Protein AF-A0A370FUJ6-F1 (afdb_monomer)

Sequence (145 aa):
MKIAELGKATVQAELTVRREMAIRIGRQVAFLVVAAVFGLLAILSGHALLWAFAYQTLGFSVLGAAILVFAIDGAMALLFLLLGRRSIMTATEIRARFAREHALNELRQAMALTAVTTAIAGPVGRQALRAILHLVRSVFGRKGI

pLDDT: mean 76.18, std 13.04, range [38.84, 94.94]

Organism: Gluconacetobacter liquefaciens (NCBI:txid89584)

Mean predicted aligned error: 15.84 Å

Radius of gyration: 34.91 Å; Cα contacts (8 Å, |Δi|>4): 18; chains: 1; bounding box: 78×40×89 Å

Secondary structure (DSSP, 8-state):
--HHHHHHHHHHHHHHHHHHHHHHHHHHHHHHHHHHHHHHHHHHHHHHHHHHHHHHTS---HHHHHHHHHHHHHHHHHHHHHHHHS----HHHHHHHHHHHHHHHHHHHHHHHHHHHHHHHHHHHHHHHHHHHHHHHHHHTTS--

Structure (mmCIF, N/CA/C/O backbone):
data_AF-A0A370FUJ6-F1
#
_entry.id   AF-A0A370FUJ6-F1
#
loop_
_atom_site.group_PDB
_atom_site.id
_atom_site.type_symbol
_atom_site.label_atom_id
_atom_site.label_alt_id
_atom_site.label_comp_id
_atom_site.label_asym_id
_atom_site.label_entity_id
_atom_site.label_seq_id
_atom_site.pdbx_PDB_ins_code
_atom_site.Cartn_x
_atom_site.Cartn_y
_atom_site.Cartn_z
_atom_site.occupancy
_atom_site.B_iso_or_equiv
_atom_site.auth_seq_id
_atom_site.auth_comp_id
_atom_site.auth_asym_id
_atom_site.auth_atom_id
_atom_site.pdbx_PDB_model_num
ATOM 1 N N . MET A 1 1 ? -34.040 10.441 37.268 1.00 46.69 1 MET A N 1
ATOM 2 C CA . MET A 1 1 ? -33.995 10.256 35.801 1.00 46.69 1 MET A CA 1
ATOM 3 C C . MET A 1 1 ? -33.405 8.886 35.542 1.00 46.69 1 MET A C 1
ATOM 5 O O . MET A 1 1 ? -32.419 8.526 36.175 1.00 46.69 1 MET A O 1
ATOM 9 N N . LYS A 1 2 ? -34.164 8.048 34.840 1.00 53.06 2 LYS A N 1
ATOM 10 C CA . LYS A 1 2 ? -34.135 6.590 35.005 1.00 53.06 2 LYS A CA 1
ATOM 11 C C . LYS A 1 2 ? -32.955 6.016 34.229 1.00 53.06 2 LYS A C 1
ATOM 13 O O . LYS A 1 2 ? -32.771 6.353 33.072 1.00 53.06 2 LYS A O 1
ATOM 18 N N . ILE A 1 3 ? -32.199 5.120 34.850 1.00 60.41 3 ILE A N 1
ATOM 19 C CA . ILE A 1 3 ? -30.998 4.437 34.329 1.00 60.41 3 ILE A CA 1
ATOM 20 C C . ILE A 1 3 ? -31.146 3.945 32.867 1.00 60.41 3 ILE A C 1
ATOM 22 O O . ILE A 1 3 ? -30.179 3.920 32.114 1.00 60.41 3 ILE A O 1
ATOM 26 N N . ALA A 1 4 ? -32.372 3.645 32.430 1.00 66.56 4 ALA A N 1
ATOM 27 C CA . ALA A 1 4 ? -32.715 3.311 31.049 1.00 66.56 4 ALA A CA 1
ATOM 28 C C . ALA A 1 4 ? -32.479 4.438 30.013 1.00 66.56 4 ALA A C 1
ATOM 30 O O . ALA A 1 4 ? -32.116 4.142 28.878 1.00 66.56 4 ALA A O 1
ATOM 31 N N . GLU A 1 5 ? -32.669 5.715 30.360 1.00 69.62 5 GLU A N 1
ATOM 32 C CA . GLU A 1 5 ? -32.406 6.855 29.459 1.00 69.62 5 GLU A CA 1
ATOM 33 C C . GLU A 1 5 ? -30.906 7.108 29.293 1.00 69.62 5 GLU A C 1
ATOM 35 O O . GLU A 1 5 ? -30.446 7.346 28.179 1.00 69.62 5 GLU A O 1
ATOM 40 N N . LEU A 1 6 ? -30.136 6.967 30.379 1.00 62.41 6 LEU A N 1
ATOM 41 C CA . LEU A 1 6 ? -28.671 7.023 30.347 1.00 62.41 6 LEU A CA 1
ATOM 42 C C . LEU A 1 6 ? -28.093 5.881 29.502 1.00 62.41 6 LEU A C 1
ATOM 44 O O . LEU A 1 6 ? -27.227 6.129 28.670 1.00 62.41 6 LEU A O 1
ATOM 48 N N 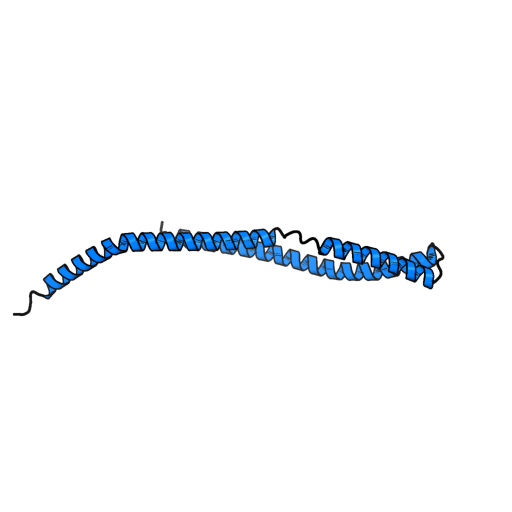. GLY A 1 7 ? -28.624 4.660 29.645 1.00 65.75 7 GLY A N 1
ATOM 49 C CA . GLY A 1 7 ? -28.226 3.511 28.824 1.00 65.75 7 GLY A CA 1
ATOM 50 C C . GLY A 1 7 ? -28.579 3.659 27.339 1.00 65.75 7 GLY A C 1
ATOM 51 O O . GLY A 1 7 ? -27.801 3.266 26.475 1.00 65.75 7 GLY A O 1
ATOM 52 N N . LYS A 1 8 ? -29.726 4.268 27.008 1.00 71.25 8 LYS A N 1
ATOM 53 C CA . LYS A 1 8 ? -30.055 4.593 25.610 1.00 71.25 8 LYS A CA 1
ATOM 54 C C . LYS A 1 8 ? -29.110 5.650 25.041 1.00 71.25 8 LYS A C 1
ATOM 56 O O . LYS A 1 8 ? -28.621 5.476 23.930 1.00 71.25 8 LYS A O 1
ATOM 61 N N . ALA A 1 9 ? -28.823 6.710 25.797 1.00 69.19 9 ALA A N 1
ATOM 62 C CA . ALA A 1 9 ? -27.945 7.788 25.351 1.00 69.19 9 ALA A CA 1
ATOM 63 C C . ALA A 1 9 ? -26.507 7.308 25.088 1.00 69.19 9 ALA A C 1
ATOM 65 O O . ALA A 1 9 ? -25.907 7.702 24.088 1.00 69.19 9 ALA A O 1
ATOM 66 N N . THR A 1 10 ? -25.967 6.419 25.927 1.00 69.12 10 THR A N 1
ATOM 67 C CA . THR A 1 10 ? -24.617 5.862 25.741 1.00 69.12 10 THR A CA 1
ATOM 68 C C . THR A 1 10 ? -24.530 4.931 24.535 1.00 69.12 10 THR A C 1
ATOM 70 O O . THR A 1 10 ? -23.623 5.084 23.719 1.00 69.12 10 THR A O 1
ATOM 73 N N . VAL A 1 11 ? -25.502 4.033 24.351 1.00 72.56 11 VAL A N 1
ATOM 74 C CA . VAL A 1 11 ? -25.560 3.147 23.171 1.00 72.56 11 VAL A CA 1
ATOM 75 C C . VAL A 1 11 ? -25.690 3.958 21.880 1.00 72.56 11 VAL A C 1
ATOM 77 O O . VAL A 1 11 ? -25.066 3.651 20.864 1.00 72.56 11 VAL A O 1
ATOM 80 N N . GLN A 1 12 ? -26.481 5.026 21.912 1.00 73.62 12 GLN A N 1
ATOM 81 C CA . GLN A 1 12 ? -26.703 5.880 20.752 1.00 73.62 12 GLN A CA 1
ATOM 82 C C . GLN A 1 12 ? -25.463 6.721 20.409 1.00 73.62 12 GLN A C 1
ATOM 84 O O . GLN A 1 12 ? -25.174 6.897 19.227 1.00 73.62 12 GLN A O 1
ATOM 89 N N . ALA A 1 13 ? -24.695 7.151 21.417 1.00 64.62 13 ALA A N 1
ATOM 90 C CA . ALA A 1 13 ? -23.393 7.797 21.244 1.00 64.62 13 ALA A CA 1
ATOM 91 C C . ALA A 1 13 ? -22.319 6.837 20.691 1.00 64.62 13 ALA A C 1
ATOM 93 O O . ALA A 1 13 ? -21.531 7.216 19.824 1.00 64.62 13 ALA A O 1
ATOM 94 N N . GLU A 1 14 ? -22.297 5.574 21.127 1.00 70.81 14 GLU A N 1
ATOM 95 C CA . GLU A 1 14 ? -21.414 4.562 20.531 1.00 70.81 14 GLU A CA 1
ATOM 96 C C . GLU A 1 14 ? -21.757 4.293 19.061 1.00 70.81 14 GLU A C 1
ATOM 98 O O . GLU A 1 14 ? -20.861 4.168 18.219 1.00 70.81 14 GLU A O 1
ATOM 103 N N . LEU A 1 15 ? -23.048 4.220 18.729 1.00 73.12 15 LEU A N 1
ATOM 104 C CA . LEU A 1 15 ? -23.505 3.999 17.357 1.00 73.12 15 LEU A CA 1
ATOM 105 C C . LEU A 1 15 ? -23.097 5.142 16.424 1.00 73.12 15 LEU A C 1
ATOM 107 O O . LEU A 1 15 ? -22.634 4.877 15.311 1.00 73.12 15 LEU A O 1
ATOM 111 N N . THR A 1 16 ? -23.216 6.399 16.859 1.00 72.50 16 THR A N 1
ATOM 112 C CA . THR A 1 16 ? -22.754 7.550 16.066 1.00 72.50 16 THR A CA 1
ATOM 113 C C . THR A 1 16 ? -21.243 7.534 15.873 1.00 72.50 16 THR A C 1
ATOM 115 O O . THR A 1 16 ? -20.785 7.700 14.742 1.00 72.50 16 THR A O 1
ATOM 118 N N . VAL A 1 17 ? -20.461 7.233 16.915 1.00 68.44 17 VAL A N 1
ATOM 119 C CA . VAL A 1 17 ? -18.995 7.111 16.796 1.00 68.44 17 VAL A CA 1
ATOM 120 C C . VAL A 1 17 ? -18.601 6.008 15.807 1.00 68.44 17 VAL A C 1
ATOM 122 O O . VAL A 1 17 ? -17.731 6.217 14.955 1.00 68.44 17 VAL A O 1
ATOM 125 N N . ARG A 1 18 ? -19.256 4.841 15.860 1.00 68.62 18 ARG A N 1
ATOM 126 C CA . ARG A 1 18 ? -18.989 3.743 14.915 1.00 68.62 18 ARG A CA 1
ATOM 127 C C . ARG A 1 18 ? -19.385 4.096 13.483 1.00 68.62 18 ARG A C 1
ATOM 129 O O . ARG A 1 18 ? -18.662 3.731 12.557 1.00 68.62 18 ARG A O 1
ATOM 136 N N . ARG A 1 19 ? -20.484 4.830 13.293 1.00 69.06 19 ARG A N 1
ATOM 137 C CA . ARG A 1 19 ? -20.942 5.284 11.972 1.00 69.06 19 ARG A CA 1
ATOM 138 C C . ARG A 1 19 ? -19.954 6.259 11.331 1.00 69.06 19 ARG A C 1
ATOM 140 O O . ARG A 1 19 ? -19.556 6.047 10.188 1.00 69.06 19 ARG A O 1
ATOM 147 N N . GLU A 1 20 ? -19.498 7.262 12.075 1.00 71.88 20 GLU A N 1
ATOM 148 C CA . GLU A 1 20 ? -18.485 8.217 11.602 1.00 71.88 20 GLU A CA 1
ATOM 149 C C . GLU A 1 20 ? -17.149 7.525 11.288 1.00 71.88 20 GLU A C 1
ATOM 151 O O . GLU A 1 20 ? -16.496 7.805 10.276 1.00 71.88 20 GLU A O 1
ATOM 156 N N . MET A 1 21 ? -16.753 6.548 12.112 1.00 70.31 21 MET A N 1
ATOM 157 C CA . MET A 1 21 ? -15.560 5.746 11.844 1.00 70.31 21 MET A CA 1
ATOM 158 C C . MET A 1 21 ? -15.696 4.914 10.561 1.00 70.31 21 MET A C 1
ATOM 160 O O . MET A 1 21 ? -14.748 4.867 9.774 1.00 70.31 21 MET A O 1
ATOM 164 N N . ALA A 1 22 ? -16.858 4.300 10.326 1.00 71.69 22 ALA A N 1
ATOM 165 C CA . ALA A 1 22 ? -17.130 3.528 9.117 1.00 71.69 22 ALA A CA 1
ATOM 166 C C . ALA A 1 22 ? -17.068 4.401 7.854 1.00 71.69 22 ALA A C 1
ATOM 168 O O . ALA A 1 22 ? -16.447 3.999 6.871 1.00 71.69 22 ALA A O 1
ATOM 169 N N . ILE A 1 23 ? -17.622 5.618 7.893 1.00 78.12 23 ILE A N 1
ATOM 170 C CA . ILE A 1 23 ? -17.558 6.571 6.771 1.00 78.12 23 ILE A CA 1
ATOM 171 C C . ILE A 1 23 ? -16.105 6.956 6.469 1.00 78.12 23 ILE A C 1
ATOM 173 O O . ILE A 1 23 ? -15.682 6.938 5.310 1.00 78.12 23 ILE A O 1
ATOM 177 N N . ARG A 1 24 ? -15.306 7.260 7.502 1.00 76.00 24 ARG A N 1
ATOM 178 C CA . ARG A 1 24 ? -13.888 7.607 7.320 1.00 76.00 24 ARG A CA 1
ATOM 179 C C . ARG A 1 24 ? -13.095 6.462 6.692 1.00 76.00 24 ARG A C 1
ATOM 181 O O . ARG A 1 24 ? -12.320 6.714 5.770 1.00 76.00 24 ARG A O 1
ATOM 188 N N . ILE A 1 25 ? -13.289 5.235 7.176 1.00 76.75 25 ILE A N 1
ATOM 189 C CA . ILE A 1 25 ? -12.618 4.045 6.636 1.00 76.75 25 ILE A CA 1
ATOM 190 C C . ILE A 1 25 ? -13.077 3.792 5.200 1.00 76.75 25 ILE A C 1
ATOM 192 O O . ILE A 1 25 ? -12.236 3.604 4.329 1.00 76.75 25 ILE A O 1
ATOM 196 N N . GLY A 1 26 ? -14.382 3.870 4.923 1.00 78.19 26 GLY A N 1
ATOM 197 C CA . GLY A 1 26 ? -14.921 3.715 3.571 1.00 78.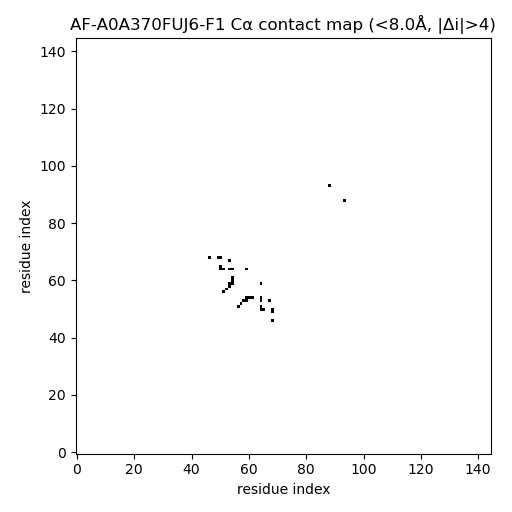19 26 GLY A CA 1
ATOM 198 C C . GLY A 1 26 ? -14.303 4.706 2.584 1.00 78.19 26 GLY A C 1
ATOM 199 O O . GLY A 1 26 ? -13.853 4.312 1.510 1.00 78.19 26 GLY A O 1
ATOM 200 N N . ARG A 1 27 ? -14.171 5.978 2.981 1.00 82.38 27 ARG A N 1
ATOM 201 C CA . ARG A 1 27 ? -13.501 7.002 2.167 1.00 82.38 27 ARG A CA 1
ATOM 202 C C . ARG A 1 27 ? -12.012 6.710 1.963 1.00 82.38 27 ARG A C 1
ATOM 204 O O . ARG A 1 27 ? -11.513 6.869 0.854 1.00 82.38 27 ARG A O 1
ATOM 211 N N . GLN A 1 28 ? -11.298 6.286 3.007 1.00 80.25 28 GLN A N 1
ATOM 212 C CA . GLN A 1 28 ? -9.884 5.906 2.897 1.00 80.25 28 GLN A CA 1
ATOM 213 C C . GLN A 1 28 ? -9.687 4.726 1.944 1.00 80.25 28 GLN A C 1
ATOM 215 O O . GLN A 1 28 ? -8.808 4.781 1.090 1.00 80.25 28 GLN A O 1
ATOM 220 N N . VAL A 1 29 ? -10.526 3.696 2.049 1.00 83.75 29 VAL A N 1
ATOM 221 C CA . VAL A 1 29 ? -10.489 2.533 1.158 1.00 83.75 29 VAL A CA 1
ATOM 222 C C . VAL A 1 29 ? -10.773 2.952 -0.283 1.00 83.75 29 VAL A C 1
ATOM 224 O O . VAL A 1 29 ? -10.026 2.559 -1.170 1.00 83.75 29 VAL A O 1
ATOM 227 N N . ALA A 1 30 ? -11.775 3.803 -0.523 1.00 83.38 30 ALA A N 1
ATOM 228 C CA . ALA A 1 30 ? -12.070 4.306 -1.865 1.00 83.38 30 ALA A CA 1
ATOM 229 C C . ALA A 1 30 ? -10.862 5.027 -2.490 1.00 83.38 30 ALA A C 1
ATOM 231 O O . ALA A 1 30 ? -10.482 4.726 -3.621 1.00 83.38 30 ALA A O 1
ATOM 232 N N . PHE A 1 31 ? -10.202 5.919 -1.743 1.00 82.88 31 PHE A N 1
ATOM 233 C CA . PHE A 1 31 ? -8.994 6.590 -2.231 1.00 82.88 31 PHE A CA 1
ATOM 234 C C . PHE A 1 31 ? -7.809 5.640 -2.415 1.00 82.88 31 PHE A C 1
ATOM 236 O O . PHE A 1 31 ? -7.059 5.807 -3.372 1.00 82.88 31 PHE A O 1
ATOM 243 N N . LEU A 1 32 ? -7.646 4.630 -1.556 1.00 82.88 32 LEU A N 1
ATOM 244 C CA . LEU A 1 32 ? -6.604 3.612 -1.720 1.00 82.88 32 LEU A CA 1
ATOM 245 C C . LEU A 1 32 ? -6.827 2.756 -2.967 1.00 82.88 32 LEU A C 1
ATOM 247 O O . LEU A 1 32 ? -5.864 2.449 -3.661 1.00 82.88 32 LEU A O 1
ATOM 251 N N . VAL A 1 33 ? -8.076 2.408 -3.286 1.00 88.00 33 VAL A N 1
ATOM 252 C CA . VAL A 1 33 ? -8.413 1.682 -4.520 1.00 88.00 33 VAL A CA 1
ATOM 253 C C . VAL A 1 33 ? -8.062 2.524 -5.744 1.00 88.00 33 VAL A C 1
ATOM 255 O O . VAL A 1 33 ? -7.390 2.035 -6.648 1.00 88.00 33 VAL A O 1
ATOM 258 N N . VAL A 1 34 ? -8.449 3.803 -5.756 1.00 88.38 34 VAL A N 1
ATOM 259 C CA . VAL A 1 34 ? -8.085 4.726 -6.843 1.00 88.38 34 VAL A CA 1
ATOM 260 C C . VAL A 1 34 ? -6.563 4.848 -6.955 1.00 88.38 34 VAL A C 1
ATOM 262 O O . VAL A 1 34 ? -6.015 4.682 -8.041 1.00 88.38 34 VAL A O 1
ATOM 265 N N . ALA A 1 35 ? -5.864 5.061 -5.839 1.00 84.81 35 ALA A N 1
ATOM 266 C CA . ALA A 1 35 ? -4.407 5.141 -5.814 1.00 84.81 35 ALA A CA 1
ATOM 267 C C . ALA A 1 35 ? -3.739 3.848 -6.310 1.00 84.81 35 ALA A C 1
ATOM 269 O O . ALA A 1 35 ? -2.735 3.925 -7.010 1.00 84.81 35 ALA A O 1
ATOM 270 N N . ALA A 1 36 ? -4.298 2.674 -6.007 1.00 84.38 36 ALA A N 1
ATOM 271 C CA . ALA A 1 36 ? -3.789 1.398 -6.501 1.00 84.38 36 ALA A CA 1
ATOM 272 C C . ALA A 1 36 ? -3.947 1.273 -8.024 1.00 84.38 36 ALA A C 1
ATOM 274 O O . ALA A 1 36 ? -2.992 0.910 -8.706 1.00 84.38 36 ALA A O 1
ATOM 275 N N . VAL A 1 37 ? -5.116 1.625 -8.572 1.00 90.81 37 VAL A N 1
ATOM 276 C CA . VAL A 1 37 ? -5.366 1.583 -10.024 1.00 90.81 37 VAL A CA 1
ATOM 277 C C . VAL A 1 37 ? -4.445 2.552 -10.765 1.00 90.81 37 VAL A C 1
ATOM 279 O O . VAL A 1 37 ? -3.733 2.148 -11.683 1.00 90.81 37 VAL A O 1
ATOM 282 N N . PHE A 1 38 ? -4.408 3.819 -10.347 1.00 88.00 38 PHE A N 1
ATOM 283 C CA . PHE A 1 38 ? -3.541 4.817 -10.976 1.00 88.00 38 PHE A CA 1
ATOM 284 C C . PHE A 1 38 ? -2.057 4.526 -10.743 1.00 88.00 38 PHE A C 1
ATOM 286 O O . PHE A 1 38 ? -1.251 4.767 -11.635 1.00 88.00 38 PHE A O 1
ATOM 293 N N . GLY A 1 39 ? -1.694 3.964 -9.590 1.00 86.88 39 GLY A N 1
ATOM 294 C CA . GLY A 1 39 ? -0.334 3.527 -9.293 1.00 86.88 39 GLY A CA 1
ATOM 295 C C . GLY A 1 39 ? 0.133 2.415 -10.228 1.00 86.88 39 GLY A C 1
ATOM 296 O O . GLY A 1 39 ? 1.222 2.512 -10.783 1.00 86.88 39 GLY A O 1
ATOM 297 N N . LEU A 1 40 ? -0.702 1.401 -10.480 1.00 87.38 40 LEU A N 1
ATOM 298 C CA . LEU A 1 40 ? -0.389 0.339 -11.444 1.00 87.38 40 LEU A CA 1
ATOM 299 C C . LEU A 1 40 ? -0.213 0.890 -12.863 1.00 87.38 40 LEU A C 1
ATOM 301 O O . LEU A 1 40 ? 0.751 0.541 -13.544 1.00 87.38 40 LEU A O 1
ATOM 305 N N . LEU A 1 41 ? -1.104 1.789 -13.292 1.00 86.62 41 LEU A N 1
ATOM 306 C CA . LEU A 1 41 ? -0.986 2.450 -14.594 1.00 86.62 41 LEU A CA 1
ATOM 307 C C . LEU A 1 41 ? 0.277 3.315 -14.689 1.00 86.62 41 LEU A C 1
ATOM 309 O O . LEU A 1 41 ? 0.927 3.320 -15.731 1.00 86.62 41 LEU A O 1
ATOM 313 N N . ALA A 1 42 ? 0.641 4.018 -13.614 1.00 87.56 42 ALA A N 1
ATOM 314 C CA . ALA A 1 42 ? 1.850 4.832 -13.545 1.00 87.56 42 ALA A CA 1
ATOM 315 C C . ALA A 1 42 ? 3.129 3.985 -13.568 1.00 87.56 42 ALA A C 1
ATOM 317 O O . ALA A 1 42 ? 4.103 4.381 -14.197 1.00 87.56 42 ALA A O 1
ATOM 318 N N . ILE A 1 43 ? 3.131 2.812 -12.929 1.00 91.44 43 ILE A N 1
ATOM 319 C CA . ILE A 1 43 ? 4.257 1.872 -12.998 1.00 91.44 43 ILE A CA 1
ATOM 320 C C . ILE A 1 43 ? 4.413 1.353 -14.430 1.00 91.44 43 ILE A C 1
ATOM 322 O O . ILE A 1 43 ? 5.519 1.363 -14.963 1.00 91.44 43 ILE A O 1
ATOM 326 N N . LEU A 1 44 ? 3.314 0.957 -15.080 1.00 91.00 44 LEU A N 1
ATOM 327 C CA . LEU A 1 44 ? 3.354 0.444 -16.450 1.00 91.00 44 LEU A CA 1
ATOM 328 C C . LEU A 1 44 ? 3.813 1.513 -17.454 1.00 91.00 44 LEU A C 1
ATOM 330 O O . LEU A 1 44 ? 4.694 1.258 -18.277 1.00 91.00 44 LEU A O 1
ATOM 334 N N . SER A 1 45 ? 3.236 2.716 -17.386 1.00 91.56 45 SER A N 1
ATOM 335 C CA . SER A 1 45 ? 3.621 3.821 -18.269 1.00 91.56 45 SER A CA 1
ATOM 336 C C . SER A 1 45 ? 5.023 4.341 -17.955 1.00 91.56 45 SER A C 1
ATOM 338 O O . SER A 1 45 ? 5.778 4.641 -18.877 1.00 91.56 45 SER A O 1
ATOM 340 N N . GLY A 1 46 ? 5.404 4.377 -16.677 1.00 90.69 46 GLY A N 1
ATOM 341 C CA . GLY A 1 46 ? 6.744 4.720 -16.216 1.00 90.69 46 GLY A CA 1
ATOM 342 C C . GLY A 1 46 ? 7.799 3.747 -16.733 1.00 90.69 46 GLY A C 1
ATOM 343 O O . GLY A 1 46 ? 8.823 4.196 -17.233 1.00 90.69 46 GLY A O 1
ATOM 344 N N . HIS A 1 47 ? 7.530 2.440 -16.705 1.00 93.12 47 HIS A N 1
ATOM 345 C CA . HIS A 1 47 ? 8.411 1.417 -17.274 1.00 93.12 47 HIS A CA 1
ATOM 346 C C . HIS A 1 47 ? 8.632 1.635 -18.778 1.00 93.12 47 HIS A C 1
ATOM 348 O O . HIS A 1 47 ? 9.772 1.696 -19.243 1.00 93.12 47 HIS A O 1
ATOM 354 N N . ALA A 1 48 ? 7.549 1.825 -19.540 1.00 91.88 48 ALA A N 1
ATOM 355 C CA . ALA A 1 48 ? 7.634 2.100 -20.975 1.00 91.88 48 ALA A CA 1
ATOM 356 C C . ALA A 1 48 ? 8.389 3.408 -21.272 1.00 91.88 48 ALA A C 1
ATOM 358 O O . ALA A 1 48 ? 9.202 3.459 -22.197 1.00 91.88 48 ALA A O 1
ATOM 359 N N . LEU A 1 49 ? 8.165 4.451 -20.466 1.00 94.00 49 LEU A N 1
ATOM 360 C CA . LEU A 1 49 ? 8.872 5.725 -20.573 1.00 94.00 49 LEU A CA 1
ATOM 361 C C . LEU A 1 49 ? 10.366 5.565 -20.273 1.00 94.00 49 LEU A C 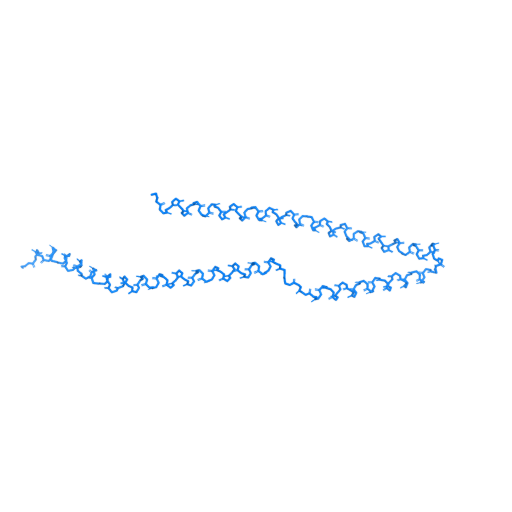1
ATOM 363 O O . LEU A 1 49 ? 11.193 6.135 -20.980 1.00 94.00 49 LEU A O 1
ATOM 367 N N . LEU A 1 50 ? 10.719 4.778 -19.257 1.00 93.56 50 LEU A N 1
ATOM 368 C CA . LEU A 1 50 ? 12.106 4.531 -18.872 1.00 93.56 50 LEU A CA 1
ATOM 369 C C . LEU A 1 50 ? 12.856 3.771 -19.968 1.00 93.56 50 LEU A C 1
ATOM 371 O O . LEU A 1 50 ? 13.989 4.121 -20.302 1.00 93.56 50 LEU A O 1
ATOM 375 N N . TRP A 1 51 ? 12.197 2.783 -20.579 1.00 94.50 51 TRP A N 1
ATOM 376 C CA . TRP A 1 51 ? 12.725 2.077 -21.742 1.00 94.50 51 TRP A CA 1
ATOM 377 C C . TRP A 1 51 ? 12.917 3.014 -22.937 1.00 94.50 51 TRP A C 1
ATOM 379 O O . TRP A 1 51 ? 13.998 3.043 -23.527 1.00 94.50 51 TRP A O 1
ATOM 389 N N . ALA A 1 52 ? 11.907 3.829 -23.260 1.00 93.56 52 ALA A N 1
ATOM 390 C CA . ALA A 1 52 ? 11.985 4.793 -24.356 1.00 93.56 52 ALA A CA 1
ATOM 391 C C . ALA A 1 52 ? 13.096 5.826 -24.127 1.00 93.56 52 ALA A C 1
ATOM 393 O O . ALA A 1 52 ? 13.827 6.147 -25.057 1.00 93.56 52 ALA A O 1
ATOM 394 N N . PHE A 1 53 ? 13.277 6.294 -22.892 1.00 94.38 53 PHE A N 1
ATOM 395 C CA . PHE A 1 53 ? 14.355 7.206 -22.519 1.00 94.38 53 PHE A CA 1
ATOM 396 C C . PHE A 1 53 ? 15.737 6.557 -22.673 1.00 94.38 53 PHE A C 1
ATOM 398 O O . PHE A 1 53 ? 16.647 7.155 -23.249 1.00 94.38 53 PHE A O 1
ATOM 405 N N . ALA A 1 54 ? 15.895 5.317 -22.207 1.00 93.75 54 ALA A N 1
ATOM 406 C CA . ALA A 1 54 ? 17.141 4.573 -22.353 1.00 93.75 54 ALA A CA 1
ATOM 407 C C . ALA A 1 54 ? 17.495 4.331 -23.830 1.00 93.75 54 ALA A C 1
ATOM 409 O O . ALA A 1 54 ? 18.654 4.465 -24.221 1.00 93.75 54 ALA A O 1
ATOM 410 N N . TYR A 1 55 ? 16.497 4.020 -24.654 1.00 94.94 55 TYR A N 1
ATOM 411 C CA . TYR A 1 55 ? 16.685 3.774 -26.078 1.00 94.94 55 TYR A CA 1
ATOM 412 C C . TYR A 1 55 ? 16.928 5.066 -26.878 1.00 94.94 55 TYR A C 1
ATOM 414 O O . TYR A 1 55 ? 17.912 5.166 -27.606 1.00 94.94 55 TYR A O 1
ATOM 422 N N . GLN A 1 56 ? 16.057 6.070 -26.738 1.00 94.06 56 GLN A N 1
ATOM 423 C CA . GLN A 1 56 ? 16.074 7.276 -27.576 1.00 94.06 56 GLN A CA 1
ATOM 424 C C . GLN A 1 56 ? 17.069 8.333 -27.094 1.00 94.06 56 GLN A C 1
ATOM 426 O O . GLN A 1 56 ? 17.710 8.979 -27.918 1.00 94.06 56 GLN A O 1
ATOM 431 N N . THR A 1 57 ? 17.205 8.524 -25.780 1.00 94.19 57 THR A N 1
ATOM 432 C CA . THR A 1 57 ? 18.005 9.625 -25.220 1.00 94.19 57 THR A CA 1
ATOM 433 C C . THR A 1 57 ? 19.417 9.181 -24.867 1.00 94.19 57 THR A C 1
ATOM 435 O O . THR A 1 57 ? 20.375 9.891 -25.156 1.00 94.19 57 THR A O 1
ATOM 438 N N . LEU A 1 58 ? 19.564 8.008 -24.243 1.00 92.62 58 LEU A N 1
ATOM 439 C CA . LEU A 1 58 ? 20.880 7.479 -23.858 1.00 92.62 58 LEU A CA 1
ATOM 440 C C . LEU A 1 58 ? 21.565 6.703 -24.993 1.00 92.62 58 LEU A C 1
ATOM 442 O O . LEU A 1 58 ? 22.739 6.360 -24.873 1.00 92.62 58 LEU A O 1
ATOM 446 N N . GLY A 1 59 ? 20.846 6.431 -26.088 1.00 92.56 59 GLY A N 1
ATOM 447 C CA . GLY A 1 59 ? 21.378 5.737 -27.260 1.00 92.56 59 GLY A CA 1
ATOM 448 C C . GLY A 1 59 ? 21.714 4.267 -27.009 1.00 92.56 59 GLY A C 1
ATOM 449 O O . GLY A 1 59 ? 22.534 3.695 -27.730 1.00 92.56 59 GLY A O 1
ATOM 450 N N . PHE A 1 60 ? 21.126 3.639 -25.983 1.00 93.50 60 PHE A N 1
ATOM 451 C CA . PHE A 1 60 ? 21.336 2.214 -25.750 1.00 93.50 60 PHE A CA 1
ATOM 452 C C . PHE A 1 60 ? 20.717 1.370 -26.868 1.00 93.50 60 PHE A C 1
ATOM 454 O O . PHE A 1 60 ? 19.684 1.707 -27.442 1.00 93.50 60 PHE A O 1
ATOM 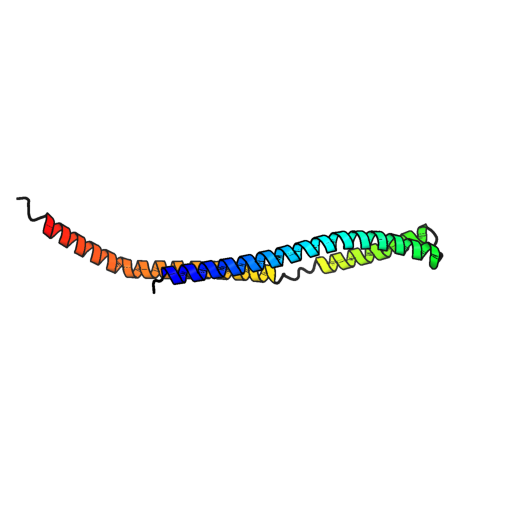461 N N . SER A 1 61 ? 21.321 0.209 -27.132 1.00 94.38 61 SER A N 1
ATOM 462 C CA . SER A 1 61 ? 20.691 -0.813 -27.968 1.00 94.38 61 SER A CA 1
ATOM 463 C C . SER A 1 61 ? 19.395 -1.314 -27.323 1.00 94.38 61 SER A C 1
ATOM 465 O O . SER A 1 61 ? 19.211 -1.205 -26.111 1.00 94.38 61 SER A O 1
ATOM 467 N N . VAL A 1 62 ? 18.513 -1.931 -28.115 1.00 92.62 62 VAL A N 1
AT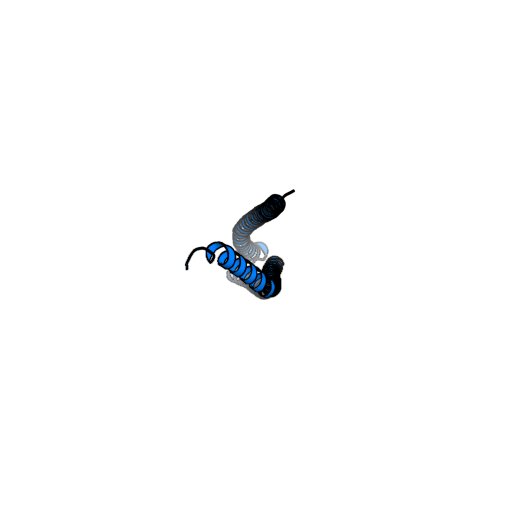OM 468 C CA . VAL A 1 62 ? 17.251 -2.519 -27.622 1.00 92.62 62 VAL A CA 1
ATOM 469 C C . VAL A 1 62 ? 17.490 -3.444 -26.423 1.00 92.62 62 VAL A C 1
ATOM 471 O O . VAL A 1 62 ? 16.787 -3.353 -25.416 1.00 92.62 62 VAL A O 1
ATOM 474 N N . LEU A 1 63 ? 18.522 -4.292 -26.506 1.00 93.94 63 LEU A N 1
ATOM 475 C CA . LEU A 1 63 ? 18.905 -5.195 -25.423 1.00 93.94 63 LEU A CA 1
ATOM 476 C C . LEU A 1 63 ? 19.459 -4.430 -24.211 1.00 93.94 63 LEU A C 1
ATOM 478 O O . LEU A 1 63 ? 19.088 -4.737 -23.083 1.00 93.94 63 LEU A O 1
ATOM 482 N N . GLY A 1 64 ? 20.308 -3.420 -24.431 1.00 92.06 64 GLY A N 1
ATOM 483 C CA . GLY A 1 64 ? 20.870 -2.601 -23.353 1.00 92.06 64 GLY A CA 1
ATOM 484 C C . GLY A 1 64 ? 19.801 -1.828 -22.577 1.00 92.06 64 GLY A C 1
ATOM 485 O O . GLY A 1 64 ? 19.801 -1.843 -21.348 1.00 92.06 64 GLY A O 1
ATOM 486 N N . ALA A 1 65 ? 18.840 -1.230 -23.285 1.00 93.06 65 ALA A N 1
ATOM 487 C CA . ALA A 1 65 ? 17.700 -0.548 -22.683 1.00 93.06 65 ALA A CA 1
ATOM 488 C C . ALA A 1 65 ? 16.820 -1.521 -21.878 1.00 93.06 65 ALA A C 1
ATOM 490 O O . ALA A 1 65 ? 16.448 -1.217 -20.747 1.00 93.06 65 ALA A O 1
ATOM 491 N N . ALA A 1 66 ? 16.538 -2.714 -22.416 1.00 91.50 66 ALA A N 1
ATOM 492 C CA . ALA A 1 66 ? 15.759 -3.733 -21.711 1.00 91.50 66 ALA A CA 1
ATOM 493 C C . ALA A 1 66 ? 16.455 -4.224 -20.427 1.00 91.50 66 ALA A C 1
ATOM 495 O O . ALA A 1 66 ? 15.812 -4.322 -19.383 1.00 91.50 66 ALA A O 1
ATOM 496 N N . ILE A 1 67 ? 17.769 -4.480 -20.478 1.00 94.12 67 ILE A N 1
ATOM 497 C CA . ILE A 1 67 ? 18.556 -4.897 -19.305 1.00 94.12 67 ILE A CA 1
ATOM 498 C C . ILE A 1 67 ? 18.564 -3.801 -18.233 1.00 94.12 67 ILE A C 1
ATOM 500 O O . ILE A 1 67 ? 18.394 -4.106 -17.054 1.00 94.12 67 ILE A O 1
ATOM 504 N N . LEU A 1 68 ? 18.734 -2.533 -18.623 1.00 93.69 68 LEU A N 1
ATOM 505 C CA . LEU A 1 68 ? 18.749 -1.408 -17.685 1.00 93.69 68 LEU A CA 1
ATOM 506 C C . LEU A 1 68 ? 17.414 -1.268 -16.945 1.00 93.69 68 LEU A C 1
ATOM 508 O O . LEU A 1 68 ? 17.397 -1.156 -15.720 1.00 93.69 68 LEU A O 1
ATOM 512 N N . VAL A 1 69 ? 16.302 -1.295 -17.682 1.00 94.00 69 VAL A N 1
ATOM 513 C CA . VAL A 1 69 ? 14.962 -1.183 -17.093 1.00 94.00 69 VAL A CA 1
ATOM 514 C C . VAL A 1 69 ? 14.690 -2.379 -16.177 1.00 94.00 69 VAL A C 1
ATOM 516 O O . VAL A 1 69 ? 14.272 -2.187 -15.038 1.00 94.00 69 VAL A O 1
ATOM 519 N N . PHE A 1 70 ? 15.035 -3.597 -16.609 1.00 90.75 70 PHE A N 1
ATOM 520 C CA . PHE A 1 70 ? 14.901 -4.799 -15.783 1.00 90.75 70 PHE A CA 1
ATOM 521 C C . PHE A 1 70 ? 15.722 -4.723 -14.486 1.00 90.75 70 PHE A C 1
ATOM 523 O O . PHE A 1 70 ? 15.245 -5.123 -13.425 1.00 90.75 70 PHE A O 1
ATOM 530 N N . ALA A 1 71 ? 16.944 -4.185 -14.541 1.00 92.75 71 ALA A N 1
ATOM 531 C CA . ALA A 1 71 ? 17.776 -4.003 -13.355 1.00 92.75 71 ALA A CA 1
ATOM 532 C C . ALA A 1 71 ? 17.148 -3.012 -12.359 1.00 92.75 71 ALA A C 1
ATOM 534 O O . ALA A 1 71 ? 17.156 -3.261 -11.151 1.00 92.75 71 ALA A O 1
ATOM 535 N N . ILE A 1 72 ? 16.574 -1.914 -12.858 1.00 93.62 72 ILE A N 1
ATOM 536 C CA . ILE A 1 72 ? 15.889 -0.909 -12.035 1.00 93.62 72 ILE A CA 1
ATOM 537 C C . ILE A 1 72 ? 14.624 -1.497 -11.403 1.00 93.62 72 ILE A C 1
ATOM 539 O O . ILE A 1 72 ? 14.427 -1.359 -10.193 1.00 93.62 72 ILE A O 1
ATOM 543 N N . ASP A 1 73 ? 13.816 -2.214 -12.181 1.00 91.88 73 ASP A N 1
ATOM 544 C CA . ASP A 1 73 ? 12.614 -2.883 -11.682 1.00 91.88 73 ASP A CA 1
ATOM 545 C C . ASP A 1 73 ? 12.958 -3.933 -10.625 1.00 91.88 73 ASP A C 1
ATOM 547 O O . ASP A 1 73 ? 12.325 -3.984 -9.571 1.00 91.88 73 ASP A O 1
ATOM 551 N N . GLY A 1 74 ? 14.000 -4.734 -10.864 1.00 89.38 74 GLY A N 1
ATOM 552 C CA . GLY A 1 74 ? 14.493 -5.719 -9.906 1.00 89.38 74 GLY A CA 1
ATOM 553 C C . GLY A 1 74 ? 14.944 -5.078 -8.591 1.00 89.38 74 GLY A C 1
ATOM 554 O O . GLY A 1 74 ? 14.586 -5.560 -7.512 1.00 89.38 74 GLY A O 1
ATOM 555 N N . ALA A 1 75 ? 15.670 -3.959 -8.660 1.00 92.69 75 ALA A N 1
ATOM 556 C CA . ALA A 1 75 ? 16.095 -3.213 -7.478 1.00 92.69 75 ALA A CA 1
ATOM 557 C C . ALA A 1 75 ? 14.900 -2.633 -6.700 1.00 92.69 75 ALA A C 1
ATOM 559 O O . ALA A 1 75 ? 14.847 -2.752 -5.472 1.00 92.69 75 ALA A O 1
ATOM 560 N N . MET A 1 76 ? 13.918 -2.053 -7.397 1.00 91.25 76 MET A N 1
ATOM 561 C CA . MET A 1 76 ? 12.699 -1.531 -6.771 1.00 91.25 76 MET A CA 1
ATOM 562 C C . MET A 1 76 ? 11.854 -2.647 -6.155 1.00 91.25 76 MET A C 1
ATOM 564 O O . MET A 1 76 ? 11.430 -2.522 -5.006 1.00 91.25 76 MET A O 1
ATOM 568 N N . ALA A 1 77 ? 11.653 -3.760 -6.862 1.00 88.75 77 ALA A N 1
ATOM 569 C CA . ALA A 1 77 ? 10.922 -4.917 -6.355 1.00 88.75 77 ALA A CA 1
ATOM 570 C C . ALA A 1 77 ? 11.562 -5.466 -5.073 1.00 88.75 77 ALA A C 1
ATOM 572 O O . ALA A 1 77 ? 10.860 -5.723 -4.092 1.00 88.75 77 ALA A O 1
ATOM 573 N N . LEU A 1 78 ? 12.895 -5.578 -5.039 1.00 89.81 78 LEU A N 1
ATOM 574 C CA . LEU A 1 78 ? 13.623 -5.998 -3.844 1.00 89.81 78 LEU A CA 1
ATOM 575 C C . LEU A 1 78 ? 13.442 -5.000 -2.690 1.00 89.81 78 LEU A C 1
ATOM 577 O O . LEU A 1 78 ? 13.182 -5.408 -1.558 1.00 89.81 78 LEU A O 1
ATOM 581 N N . LEU A 1 79 ? 13.531 -3.697 -2.962 1.00 90.44 79 LEU A N 1
ATOM 582 C CA . LEU A 1 79 ? 13.349 -2.651 -1.955 1.00 90.44 79 LEU A CA 1
ATOM 583 C C . LEU A 1 79 ? 11.928 -2.659 -1.370 1.00 90.44 79 LEU A C 1
ATOM 585 O O . LEU A 1 79 ? 11.771 -2.647 -0.147 1.00 90.44 79 LEU A O 1
ATOM 589 N N . PHE A 1 80 ? 10.895 -2.758 -2.211 1.00 86.38 80 PHE A N 1
ATOM 590 C CA . PHE A 1 80 ? 9.505 -2.873 -1.761 1.00 86.38 80 PHE A CA 1
ATOM 591 C C . PHE A 1 80 ? 9.237 -4.183 -1.018 1.00 86.38 80 PHE A C 1
ATOM 593 O O . PHE A 1 80 ? 8.497 -4.173 -0.037 1.00 86.38 80 PHE A O 1
ATOM 600 N N . LEU A 1 81 ? 9.871 -5.292 -1.409 1.00 83.00 81 LEU A N 1
ATOM 601 C CA . LEU A 1 81 ? 9.793 -6.553 -0.670 1.00 83.00 81 LEU A CA 1
ATOM 602 C C . LEU A 1 81 ? 10.398 -6.414 0.735 1.00 83.00 81 LEU A C 1
ATOM 604 O O . LEU A 1 81 ? 9.798 -6.851 1.718 1.00 83.00 81 LEU A O 1
ATOM 608 N N . LEU A 1 82 ? 11.573 -5.790 0.850 1.00 85.81 82 LEU A N 1
ATOM 609 C CA . LEU A 1 82 ? 12.244 -5.572 2.133 1.00 85.81 82 LEU A CA 1
ATOM 610 C C . LEU A 1 82 ? 11.458 -4.613 3.036 1.00 85.81 82 LEU A C 1
ATOM 612 O O . LEU A 1 82 ? 11.324 -4.878 4.233 1.00 85.81 82 LEU A O 1
ATOM 616 N N . LEU A 1 83 ? 10.911 -3.530 2.477 1.00 83.19 83 LEU A N 1
ATOM 617 C CA . LEU A 1 83 ? 10.060 -2.589 3.210 1.00 83.19 83 LEU A CA 1
ATOM 618 C C . LEU A 1 83 ? 8.721 -3.219 3.604 1.00 83.19 83 LEU A C 1
ATOM 620 O O . LEU A 1 83 ? 8.297 -3.065 4.745 1.00 83.19 83 LEU A O 1
ATOM 624 N N . GLY A 1 84 ? 8.088 -3.979 2.710 1.00 73.94 84 GLY A N 1
ATOM 625 C CA . GLY A 1 84 ? 6.818 -4.661 2.969 1.00 73.94 84 GLY A CA 1
ATOM 626 C C . GLY A 1 84 ? 6.931 -5.774 4.012 1.00 73.94 84 GLY A C 1
ATOM 627 O O . GLY A 1 84 ? 6.005 -5.983 4.794 1.00 73.94 84 GLY A O 1
ATOM 628 N N . ARG A 1 85 ? 8.086 -6.451 4.098 1.00 74.25 85 ARG A N 1
ATOM 629 C CA . ARG A 1 85 ? 8.367 -7.424 5.169 1.00 74.25 85 ARG A CA 1
ATOM 630 C C . ARG A 1 85 ? 8.493 -6.783 6.549 1.00 74.25 85 ARG A C 1
ATOM 632 O O . ARG A 1 85 ? 8.328 -7.485 7.546 1.00 74.25 85 ARG A O 1
ATOM 639 N N . ARG A 1 86 ? 8.779 -5.481 6.643 1.00 65.56 86 ARG A N 1
ATOM 640 C CA . ARG A 1 86 ? 8.742 -4.771 7.925 1.00 65.56 86 ARG A CA 1
ATOM 641 C C . ARG A 1 86 ? 7.281 -4.505 8.280 1.00 65.56 86 ARG A C 1
ATOM 643 O O . ARG A 1 86 ? 6.723 -3.472 7.927 1.00 65.56 86 ARG A O 1
ATOM 650 N N . SER A 1 87 ? 6.659 -5.447 8.993 1.00 50.78 87 SER A N 1
ATOM 651 C CA . SER A 1 87 ? 5.309 -5.271 9.529 1.00 50.78 87 SER A CA 1
ATOM 652 C C . SER A 1 87 ? 5.326 -4.197 10.620 1.00 50.78 87 SER A C 1
ATOM 654 O O . SER A 1 87 ? 5.527 -4.477 11.804 1.00 50.78 87 SER A O 1
ATOM 656 N N . ILE A 1 88 ? 5.135 -2.941 10.233 1.00 55.88 88 ILE A N 1
ATOM 657 C CA . ILE A 1 88 ? 4.790 -1.895 11.189 1.00 55.88 88 ILE A CA 1
ATOM 658 C C . ILE A 1 88 ? 3.355 -2.197 11.613 1.00 55.88 88 ILE A C 1
ATOM 660 O O . ILE A 1 88 ? 2.420 -2.035 10.830 1.00 55.88 88 ILE A O 1
ATOM 664 N N . MET A 1 89 ? 3.201 -2.713 12.833 1.00 50.25 89 MET A N 1
ATOM 665 C CA . MET A 1 89 ? 1.909 -3.039 13.427 1.00 50.25 89 MET A CA 1
ATOM 666 C C . MET A 1 89 ? 1.025 -1.795 13.354 1.00 50.25 89 MET A C 1
ATOM 668 O O . MET A 1 89 ? 1.328 -0.755 13.944 1.00 50.25 89 MET A O 1
ATOM 672 N N . THR A 1 90 ? -0.018 -1.860 12.531 1.00 58.88 90 THR A N 1
ATOM 673 C CA . THR A 1 90 ? -0.791 -0.664 12.198 1.00 58.88 90 THR A CA 1
ATOM 674 C C . THR A 1 90 ? -1.524 -0.161 13.440 1.00 58.88 90 THR A C 1
ATOM 676 O O . THR A 1 90 ? -2.012 -0.945 14.255 1.00 58.88 90 THR A O 1
ATOM 679 N N . ALA A 1 91 ? -1.654 1.160 13.594 1.00 59.81 91 ALA A N 1
ATOM 680 C CA . ALA A 1 91 ? -2.397 1.748 14.713 1.00 59.81 91 ALA A CA 1
ATOM 681 C C . ALA A 1 91 ? -3.844 1.217 14.795 1.00 59.81 91 ALA A C 1
ATOM 683 O O . ALA A 1 91 ? -4.429 1.158 15.873 1.00 59.81 91 ALA A O 1
ATOM 684 N N . THR A 1 92 ? -4.415 0.795 13.664 1.00 58.62 92 THR A N 1
ATOM 685 C CA . THR A 1 92 ? -5.704 0.099 13.569 1.00 58.62 92 THR A CA 1
ATOM 686 C C . THR A 1 92 ? -5.684 -1.282 14.211 1.00 58.62 92 THR A C 1
ATOM 688 O O . THR A 1 92 ? -6.616 -1.623 14.932 1.00 58.62 92 THR A O 1
ATOM 691 N N . GLU A 1 93 ? -4.623 -2.056 14.008 1.00 56.62 93 GLU A N 1
ATOM 692 C CA . GLU A 1 93 ? -4.459 -3.378 14.612 1.00 56.62 93 GLU A CA 1
ATOM 693 C C . GLU A 1 93 ? -4.186 -3.272 16.119 1.00 56.62 93 GLU A C 1
ATOM 695 O O . GLU A 1 93 ? -4.754 -4.026 16.908 1.00 56.62 93 GLU A O 1
ATOM 700 N N . ILE A 1 94 ? -3.407 -2.266 16.534 1.00 65.81 94 ILE A N 1
ATOM 701 C CA . ILE A 1 94 ? -3.190 -1.934 17.949 1.00 65.81 94 ILE A CA 1
ATOM 702 C C . ILE A 1 94 ? -4.514 -1.530 18.605 1.00 65.81 94 ILE A C 1
ATOM 704 O O . ILE A 1 94 ? -4.865 -2.082 19.641 1.00 65.81 94 ILE A O 1
ATOM 708 N N . ARG A 1 95 ? -5.299 -0.632 17.992 1.00 67.50 95 ARG A N 1
ATOM 709 C CA . ARG A 1 95 ? -6.618 -0.223 18.513 1.00 67.50 95 ARG A CA 1
ATOM 710 C C . ARG A 1 95 ? -7.615 -1.376 18.555 1.00 67.50 95 ARG A C 1
ATOM 712 O O . ARG A 1 95 ? -8.363 -1.475 19.519 1.00 67.50 95 ARG A O 1
ATOM 719 N N . ALA A 1 96 ? -7.627 -2.251 17.550 1.00 63.25 96 ALA A N 1
ATOM 720 C CA . ALA A 1 96 ? -8.490 -3.430 17.535 1.00 63.25 96 ALA A CA 1
ATOM 721 C C . ALA A 1 96 ? -8.117 -4.420 18.650 1.00 63.25 96 ALA A C 1
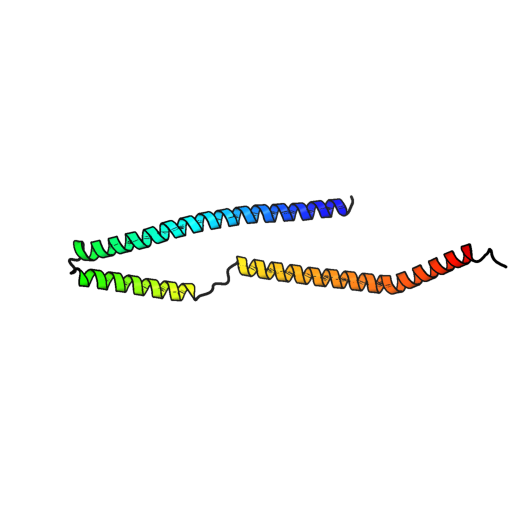ATOM 723 O O . ALA A 1 96 ? -9.002 -4.953 19.320 1.00 63.25 96 ALA A O 1
ATOM 724 N N . ARG A 1 97 ? -6.816 -4.623 18.903 1.00 72.31 97 ARG A N 1
ATOM 725 C CA . ARG A 1 97 ? -6.333 -5.418 20.042 1.00 72.31 97 ARG A CA 1
ATOM 726 C C . ARG A 1 97 ? -6.685 -4.767 21.374 1.00 72.31 97 ARG A C 1
ATOM 728 O O . ARG A 1 97 ? -7.223 -5.451 22.234 1.00 72.31 97 ARG A O 1
ATOM 735 N N . PHE A 1 98 ? -6.481 -3.460 21.502 1.00 72.06 98 PHE A N 1
ATOM 736 C CA . PHE A 1 98 ? -6.795 -2.712 22.718 1.00 72.06 98 PHE A CA 1
ATOM 737 C C . PHE A 1 98 ? -8.299 -2.725 23.024 1.00 72.06 98 PHE A C 1
ATOM 739 O O . PHE A 1 98 ? -8.689 -2.968 24.157 1.00 72.06 98 PHE A O 1
ATOM 746 N N . ALA A 1 99 ? -9.153 -2.545 22.010 1.00 72.12 99 ALA A N 1
ATOM 747 C CA . ALA A 1 99 ? -10.608 -2.626 22.146 1.00 72.12 99 ALA A CA 1
ATOM 748 C C . ALA A 1 99 ? -11.073 -4.041 22.520 1.00 72.12 99 ALA A C 1
ATOM 750 O O . ALA A 1 99 ? -11.940 -4.198 23.377 1.00 72.12 99 ALA A O 1
ATOM 751 N N . ARG A 1 100 ? -10.474 -5.079 21.920 1.00 69.81 100 ARG A N 1
ATOM 752 C CA . ARG A 1 100 ? -10.732 -6.477 22.292 1.00 69.81 100 ARG A CA 1
ATOM 753 C C . ARG A 1 100 ? -10.321 -6.756 23.738 1.00 69.81 100 ARG A C 1
ATOM 755 O O . ARG A 1 100 ? -11.073 -7.401 24.462 1.00 69.81 100 ARG A O 1
ATOM 762 N N . GLU A 1 101 ? -9.147 -6.294 24.158 1.00 75.12 101 GLU A N 1
ATOM 763 C CA . GLU A 1 101 ? -8.658 -6.479 25.526 1.00 75.12 101 GLU A CA 1
ATOM 764 C C . GLU A 1 101 ? -9.499 -5.709 26.544 1.00 75.12 101 GLU A C 1
ATOM 766 O O . GLU A 1 101 ? -9.877 -6.292 27.556 1.00 75.12 101 GLU A O 1
ATOM 771 N N . HIS A 1 102 ? -9.873 -4.458 26.259 1.00 76.56 102 HIS A N 1
ATOM 772 C CA . HIS A 1 102 ? -10.795 -3.690 27.101 1.00 76.56 102 HIS A CA 1
ATOM 773 C C . HIS A 1 102 ? -12.154 -4.375 27.233 1.00 76.56 102 HIS A C 1
ATOM 775 O O . HIS A 1 102 ? -12.601 -4.591 28.354 1.00 76.56 102 HIS A O 1
ATOM 781 N N . ALA A 1 103 ? -12.766 -4.807 26.126 1.00 68.19 103 ALA A N 1
ATOM 782 C CA . ALA A 1 103 ? -14.055 -5.496 26.161 1.00 68.19 103 ALA A CA 1
ATOM 783 C C . ALA A 1 103 ? -13.995 -6.806 26.967 1.00 68.19 103 ALA A C 1
ATOM 785 O O . ALA A 1 103 ? -14.915 -7.120 27.720 1.00 68.19 103 ALA A O 1
ATOM 786 N N . LEU A 1 104 ? -12.901 -7.568 26.851 1.00 70.75 104 LEU A N 1
ATOM 787 C CA . LEU A 1 104 ? -12.691 -8.777 27.652 1.00 70.75 104 LEU A CA 1
ATOM 788 C C . LEU A 1 104 ? -12.487 -8.462 29.136 1.00 70.75 104 LEU A C 1
ATOM 790 O O . LEU A 1 104 ? -12.949 -9.221 29.991 1.00 70.75 104 LEU A O 1
ATOM 794 N N . ASN A 1 105 ? -11.797 -7.367 29.451 1.00 75.88 105 ASN A N 1
ATOM 795 C CA . ASN A 1 105 ? -11.549 -6.970 30.829 1.00 75.88 105 ASN A CA 1
ATOM 796 C C . ASN A 1 105 ? -12.825 -6.436 31.493 1.00 75.88 105 ASN A C 1
ATOM 798 O O . ASN A 1 105 ? -13.132 -6.843 32.610 1.00 75.88 105 ASN A O 1
ATOM 802 N N . GLU A 1 106 ? -13.619 -5.636 30.780 1.00 72.69 106 GLU A N 1
ATOM 803 C CA . GLU A 1 106 ? -14.950 -5.199 31.214 1.00 72.69 106 GLU A CA 1
ATOM 804 C C . GLU A 1 106 ? -15.897 -6.387 31.409 1.00 72.69 106 GLU A C 1
ATOM 806 O O . GLU A 1 106 ? -16.581 -6.456 32.427 1.00 72.69 106 GLU A O 1
ATOM 811 N N . LEU A 1 107 ? -15.888 -7.378 30.507 1.00 68.75 107 LEU A N 1
ATOM 812 C CA . LEU A 1 107 ? -16.648 -8.626 30.670 1.00 68.75 107 LEU A CA 1
ATOM 813 C C . LEU A 1 107 ? -16.248 -9.385 31.937 1.00 68.75 107 LEU A C 1
ATOM 815 O O . LEU A 1 107 ? -17.111 -9.871 32.669 1.00 68.75 107 LEU A O 1
ATOM 819 N N . ARG A 1 108 ? -14.944 -9.486 32.217 1.00 74.50 108 ARG A N 1
ATOM 820 C CA . ARG A 1 108 ? -14.441 -10.110 33.449 1.00 74.50 108 ARG A CA 1
ATOM 821 C C . ARG A 1 108 ? -14.848 -9.321 34.685 1.00 74.50 108 ARG A C 1
ATOM 823 O O . ARG A 1 108 ? -15.251 -9.933 35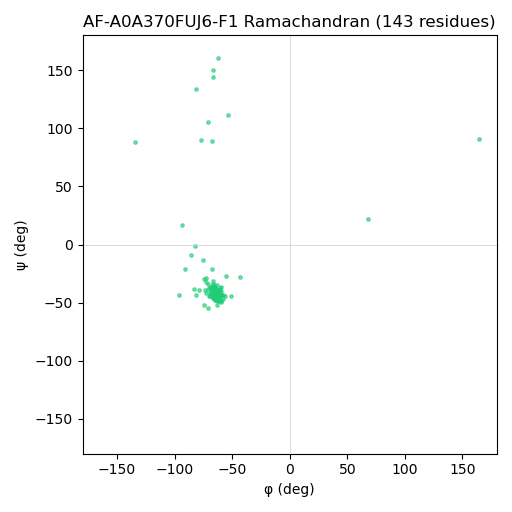.667 1.00 74.50 108 ARG A O 1
ATOM 830 N N . GLN A 1 109 ? -14.787 -7.994 34.639 1.00 72.38 109 GLN A N 1
ATOM 831 C CA . GLN A 1 109 ? -15.210 -7.131 35.740 1.00 72.38 109 GLN A CA 1
ATOM 832 C C . GLN A 1 109 ? -16.717 -7.225 35.982 1.00 72.38 109 GLN A C 1
ATOM 834 O O . GLN A 1 109 ? -17.136 -7.360 37.127 1.00 72.38 109 GLN A O 1
ATOM 839 N N . ALA A 1 110 ? -17.525 -7.237 34.922 1.00 70.62 110 ALA A N 1
ATOM 840 C CA . ALA A 1 110 ? -18.968 -7.423 34.993 1.00 70.62 110 ALA A CA 1
ATOM 841 C C . ALA A 1 110 ? -19.325 -8.810 35.538 1.00 70.62 110 ALA A C 1
ATOM 843 O O . ALA A 1 110 ? -20.189 -8.916 36.406 1.00 70.62 110 ALA A O 1
ATOM 844 N N . MET A 1 111 ? -18.632 -9.869 35.109 1.00 64.75 111 MET A N 1
ATOM 845 C CA . MET A 1 111 ? -18.801 -11.206 35.684 1.00 64.75 111 MET A CA 1
ATOM 846 C C . MET A 1 111 ? -18.353 -11.266 37.143 1.00 64.75 111 MET A C 1
ATOM 848 O O . MET A 1 111 ? -19.055 -11.868 37.946 1.00 64.75 111 MET A O 1
ATOM 852 N N . ALA A 1 112 ? -17.242 -10.629 37.514 1.00 71.19 112 ALA A N 1
ATOM 853 C CA . ALA A 1 112 ? -16.766 -10.588 38.894 1.00 71.19 112 ALA A CA 1
ATOM 854 C C . ALA A 1 112 ? -17.736 -9.815 39.793 1.00 71.19 112 ALA A C 1
ATOM 856 O O . ALA A 1 112 ? -18.099 -10.302 40.856 1.00 71.19 112 ALA A O 1
ATOM 857 N N . LEU A 1 113 ? -18.229 -8.661 39.344 1.00 68.75 113 LEU A N 1
ATOM 858 C CA . LEU A 1 113 ? -19.258 -7.893 40.040 1.00 68.75 113 LEU A CA 1
ATOM 859 C C . LEU A 1 113 ? -20.546 -8.693 40.152 1.00 68.75 113 LEU A C 1
ATOM 861 O O . LEU A 1 113 ? -21.105 -8.773 41.236 1.00 68.75 113 LEU A O 1
ATOM 865 N N . THR A 1 114 ? -20.994 -9.343 39.080 1.00 68.44 114 THR A N 1
ATOM 866 C CA . THR A 1 114 ? -22.204 -10.174 39.113 1.00 68.44 114 THR A CA 1
ATOM 867 C C . THR A 1 114 ? -22.018 -11.361 40.055 1.00 68.44 114 THR A C 1
ATOM 869 O O . THR A 1 114 ? -22.898 -11.630 40.865 1.00 68.44 114 THR A O 1
ATOM 872 N N . ALA A 1 115 ? -20.864 -12.028 40.029 1.00 66.75 115 ALA A N 1
ATOM 873 C CA . ALA A 1 115 ? -20.529 -13.130 40.925 1.00 66.75 115 ALA A CA 1
ATOM 874 C C . ALA A 1 115 ? -20.444 -12.681 42.389 1.00 66.75 115 ALA A C 1
ATOM 876 O O . ALA A 1 115 ? -21.008 -13.349 43.244 1.00 66.75 115 ALA A O 1
ATOM 877 N N . VAL A 1 116 ? -19.824 -11.536 42.683 1.00 68.12 116 VAL A N 1
ATOM 878 C CA . VAL A 1 116 ? -19.754 -10.944 44.031 1.00 68.12 116 VAL A CA 1
ATOM 879 C C . VAL A 1 116 ? -21.144 -10.528 44.503 1.00 68.12 116 VAL A C 1
ATOM 881 O O . VAL A 1 116 ? -21.550 -10.869 45.607 1.00 68.12 116 VAL A O 1
ATOM 884 N N . THR A 1 117 ? -21.924 -9.870 43.648 1.00 67.69 117 THR A N 1
ATOM 885 C CA . THR A 1 117 ? -23.298 -9.458 43.963 1.00 67.69 117 THR A CA 1
ATOM 886 C C . THR A 1 117 ? -24.180 -10.679 44.206 1.00 67.69 117 THR A C 1
ATOM 888 O O . THR A 1 117 ? -24.948 -10.688 45.157 1.00 67.69 117 THR A O 1
ATOM 891 N N . THR A 1 118 ? -24.020 -11.748 43.420 1.00 63.25 118 THR A N 1
ATOM 892 C CA . THR A 1 118 ? -24.739 -13.023 43.590 1.00 63.25 118 THR A CA 1
ATOM 893 C C . THR A 1 118 ? -24.231 -13.801 44.805 1.00 63.25 118 THR A C 1
ATOM 895 O O . THR A 1 118 ? -25.014 -14.467 45.469 1.00 63.25 118 THR A O 1
ATOM 898 N N . ALA A 1 119 ? -22.947 -13.704 45.148 1.00 60.38 119 ALA A N 1
ATOM 899 C CA . ALA A 1 119 ? -22.364 -14.330 46.333 1.00 60.38 119 ALA A CA 1
ATOM 900 C C . ALA A 1 119 ? -22.743 -13.596 47.627 1.00 60.38 119 ALA A C 1
ATOM 902 O O . ALA A 1 119 ? -22.862 -14.236 48.663 1.00 60.38 119 ALA A O 1
ATOM 903 N N . ILE A 1 120 ? -22.980 -12.284 47.576 1.00 63.38 120 ILE A N 1
ATOM 904 C CA . ILE A 1 120 ? -23.491 -11.489 48.703 1.00 63.38 120 ILE A CA 1
ATOM 905 C C . ILE A 1 120 ? -25.016 -11.642 48.802 1.00 63.38 120 ILE A C 1
ATOM 907 O O . ILE A 1 120 ? -25.558 -11.883 49.881 1.00 63.38 120 ILE A O 1
ATOM 911 N N . ALA A 1 121 ? -25.720 -11.588 47.670 1.00 61.00 121 ALA A N 1
ATOM 912 C CA . ALA A 1 121 ? -27.164 -11.792 47.597 1.00 61.00 121 ALA A CA 1
ATOM 913 C C . ALA A 1 121 ? -27.570 -13.268 47.729 1.00 61.00 121 ALA A C 1
ATOM 915 O O . ALA A 1 121 ? -28.738 -13.554 47.945 1.00 61.00 121 ALA A O 1
ATOM 916 N N . GLY A 1 122 ? -26.646 -14.221 47.627 1.00 57.53 122 GLY A N 1
ATOM 917 C CA . GLY A 1 122 ? -26.917 -15.656 47.721 1.00 57.53 122 GLY A CA 1
ATOM 918 C C . GLY A 1 122 ? -27.270 -16.108 49.143 1.00 57.53 122 GLY A C 1
ATOM 919 O O . GLY A 1 122 ? -28.336 -16.692 49.337 1.00 57.53 122 GLY A O 1
ATOM 920 N N . PRO A 1 123 ? -26.435 -15.829 50.163 1.00 61.66 123 PRO A N 1
ATOM 921 C CA . PRO A 1 123 ? -26.740 -16.087 51.568 1.00 61.66 123 PRO A CA 1
ATOM 922 C C . PRO A 1 123 ? -27.925 -15.251 52.056 1.00 61.66 123 PRO A C 1
ATOM 924 O O . PRO A 1 123 ? -28.850 -15.797 52.659 1.00 61.66 123 PRO A O 1
ATOM 927 N N . VAL A 1 124 ? -27.934 -13.953 51.729 1.00 59.72 124 VAL A N 1
ATOM 928 C CA . VAL A 1 124 ? -29.002 -13.016 52.119 1.00 59.72 124 VAL A CA 1
ATOM 929 C C . VAL A 1 124 ? -30.319 -13.380 51.430 1.00 59.72 124 VAL A C 1
ATOM 931 O O . VAL A 1 124 ? -31.364 -13.441 52.069 1.00 59.72 124 VAL A O 1
ATOM 934 N N . GLY A 1 125 ? -30.268 -13.730 50.148 1.00 56.31 125 GLY A N 1
ATOM 935 C CA . GLY A 1 125 ? -31.405 -14.186 49.356 1.00 56.31 125 GLY A CA 1
ATOM 936 C C . GLY A 1 125 ? -31.920 -15.548 49.801 1.00 56.31 125 GLY A C 1
ATOM 937 O O . GLY A 1 125 ? -33.129 -15.714 49.897 1.00 56.31 125 GLY A O 1
ATOM 938 N N . ARG A 1 126 ? -31.059 -16.511 50.172 1.00 63.31 126 ARG A N 1
ATOM 939 C CA . ARG A 1 126 ? -31.508 -17.788 50.768 1.00 63.31 126 ARG A CA 1
ATOM 940 C C . ARG A 1 126 ? -32.214 -17.582 52.099 1.00 63.31 126 ARG A C 1
ATOM 942 O O . ARG A 1 126 ? -33.200 -18.267 52.360 1.00 63.31 126 ARG A O 1
ATOM 949 N N . GLN A 1 127 ? -31.713 -16.686 52.945 1.00 65.75 127 GLN A N 1
ATOM 950 C CA . GLN A 1 127 ? -32.339 -16.389 54.233 1.00 65.75 127 GLN A CA 1
ATOM 951 C C . GLN A 1 127 ? -33.664 -15.643 54.052 1.00 65.75 127 GLN A C 1
ATOM 953 O O . GLN A 1 127 ? -34.663 -16.050 54.641 1.00 65.75 127 GLN A O 1
ATOM 958 N N . ALA A 1 128 ? -33.712 -14.644 53.168 1.00 64.25 128 ALA A N 1
ATOM 959 C CA . ALA A 1 128 ? -34.942 -13.938 52.818 1.00 64.25 128 ALA A CA 1
ATOM 960 C C . ALA A 1 128 ? -35.982 -14.880 52.187 1.00 64.25 128 ALA A C 1
ATOM 962 O O . ALA A 1 128 ? -37.143 -14.869 52.583 1.00 64.25 128 ALA A O 1
ATOM 963 N N . LEU A 1 129 ? -35.567 -15.767 51.278 1.00 66.12 129 LEU A N 1
ATOM 964 C CA . LEU A 1 129 ? -36.442 -16.759 50.652 1.00 66.12 129 LEU A CA 1
ATOM 965 C C . LEU A 1 129 ? -36.976 -17.768 51.678 1.00 66.12 129 LEU A C 1
ATOM 967 O O . LEU A 1 129 ? -38.154 -18.111 51.636 1.00 66.12 129 LEU A O 1
ATOM 971 N N . ARG A 1 130 ? -36.144 -18.219 52.631 1.00 72.06 130 ARG A N 1
ATOM 972 C CA . 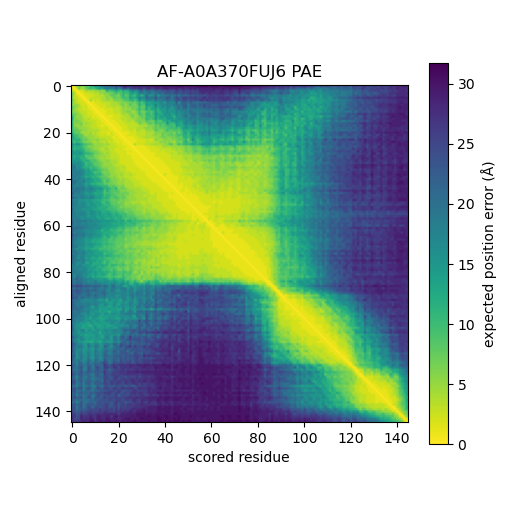ARG A 1 130 ? -36.590 -19.075 53.745 1.00 72.06 130 ARG A CA 1
ATOM 973 C C . ARG A 1 130 ? -37.578 -18.351 54.654 1.00 72.06 130 ARG A C 1
ATOM 975 O O . ARG A 1 130 ? -38.577 -18.957 55.024 1.00 72.06 130 ARG A O 1
ATOM 982 N N . ALA A 1 131 ? -37.335 -17.083 54.979 1.00 72.62 131 ALA A N 1
ATOM 983 C CA . ALA A 1 131 ? -38.240 -16.276 55.795 1.00 72.62 131 ALA A CA 1
ATOM 984 C C . ALA A 1 131 ? -39.596 -16.077 55.101 1.00 72.62 131 ALA A C 1
ATOM 986 O O . ALA A 1 131 ? -40.639 -16.291 55.715 1.00 72.62 131 ALA A O 1
ATOM 987 N N . ILE A 1 132 ? -39.588 -15.773 53.801 1.00 76.19 132 ILE A N 1
ATOM 988 C CA . ILE A 1 132 ? -40.802 -15.645 52.986 1.00 76.19 132 ILE A CA 1
ATOM 989 C C . ILE A 1 132 ? -41.536 -16.987 52.895 1.00 76.19 132 ILE A C 1
ATOM 991 O O . ILE A 1 132 ? -42.739 -17.034 53.125 1.00 76.19 132 ILE A O 1
ATOM 995 N N . LEU A 1 133 ? -40.837 -18.096 52.634 1.00 75.06 133 LEU A N 1
ATOM 996 C CA . LEU A 1 133 ? -41.439 -19.436 52.597 1.00 75.06 133 LEU A CA 1
ATOM 997 C C . LEU A 1 133 ? -42.058 -19.834 53.941 1.00 75.06 133 LEU A C 1
ATOM 999 O O . LEU A 1 133 ? -43.108 -20.475 53.963 1.00 75.06 133 LEU A O 1
ATOM 1003 N N . HIS A 1 134 ? -41.429 -19.454 55.054 1.00 78.69 134 HIS A N 1
ATOM 1004 C CA . HIS A 1 134 ? -41.953 -19.714 56.391 1.00 78.69 134 HIS A CA 1
ATOM 1005 C C . HIS A 1 134 ? -43.205 -18.879 56.683 1.00 78.69 134 HIS A C 1
ATOM 1007 O O . HIS A 1 134 ? -44.145 -19.383 57.294 1.00 78.69 134 HIS A O 1
ATOM 1013 N N . LEU A 1 135 ? -43.242 -17.634 56.202 1.00 79.00 135 LEU A N 1
ATOM 1014 C CA . LEU A 1 135 ? -44.398 -16.745 56.309 1.00 79.00 135 LEU A CA 1
ATOM 1015 C C . LEU A 1 135 ? -45.565 -17.222 55.427 1.00 79.00 135 LEU A C 1
ATOM 1017 O O . LEU A 1 135 ? -46.712 -17.253 55.857 1.00 79.00 135 LEU A O 1
ATOM 1021 N N . VAL A 1 136 ? -45.276 -17.671 54.205 1.00 78.81 136 VAL A N 1
ATOM 1022 C CA . VAL A 1 136 ? -46.279 -18.253 53.300 1.00 78.81 136 VAL A CA 1
ATOM 1023 C C . VAL A 1 136 ? -46.840 -19.548 53.890 1.00 78.81 136 VAL A C 1
ATOM 1025 O O . VAL A 1 136 ? -48.056 -19.733 53.905 1.00 78.81 136 VAL A O 1
ATOM 1028 N N . ARG A 1 137 ? -45.988 -20.422 54.447 1.00 77.56 137 ARG A N 1
ATOM 1029 C CA . ARG A 1 137 ? -46.440 -21.640 55.141 1.00 77.56 137 ARG A CA 1
ATOM 1030 C C . ARG A 1 137 ? -47.236 -21.350 56.408 1.00 77.56 137 ARG A C 1
ATOM 1032 O O . ARG A 1 137 ? -48.183 -22.080 56.665 1.00 77.56 137 ARG A O 1
ATOM 1039 N N . SER A 1 138 ? -46.901 -20.329 57.194 1.00 74.38 138 SER A N 1
ATOM 1040 C CA . SER A 1 138 ? -47.659 -20.010 58.414 1.00 74.38 138 SER A CA 1
ATOM 1041 C C . SER A 1 138 ? -49.029 -19.395 58.114 1.00 74.38 138 SER A C 1
ATOM 1043 O O . SER A 1 138 ? -49.972 -19.603 58.876 1.00 74.38 138 SER A O 1
ATOM 1045 N N . VAL A 1 139 ? -49.160 -18.694 56.986 1.00 74.94 139 VAL A N 1
ATOM 1046 C CA . VAL A 1 139 ? -50.433 -18.125 56.520 1.00 74.94 139 VAL A CA 1
ATOM 1047 C C . VAL A 1 139 ? -51.321 -19.190 55.864 1.00 74.94 139 VAL A C 1
ATOM 1049 O O . VAL A 1 139 ? -52.524 -19.209 56.115 1.00 74.94 139 VAL A O 1
ATOM 1052 N N . PHE A 1 140 ? -50.753 -20.117 55.085 1.00 73.38 140 PHE A N 1
ATOM 1053 C CA . PHE A 1 140 ? -51.521 -21.174 54.405 1.00 73.38 140 PHE A CA 1
ATOM 1054 C C . PHE A 1 140 ? -51.678 -22.478 55.204 1.00 73.38 140 PHE A C 1
ATOM 1056 O O . PHE A 1 140 ? -52.605 -23.238 54.944 1.00 73.38 140 PHE A O 1
ATOM 1063 N N . GLY A 1 141 ? -50.825 -22.744 56.194 1.00 60.59 141 GLY A N 1
ATOM 1064 C CA . GLY A 1 141 ? -50.859 -23.957 57.021 1.00 60.59 141 GLY A CA 1
ATOM 1065 C C . GLY A 1 141 ? -51.857 -23.917 58.182 1.00 60.59 141 GLY A C 1
ATOM 1066 O O . GLY A 1 141 ? -51.978 -24.897 58.904 1.00 60.59 141 GLY A O 1
ATOM 1067 N N . ARG A 1 142 ? -52.582 -22.805 58.379 1.00 56.50 142 ARG A N 1
ATOM 1068 C CA . 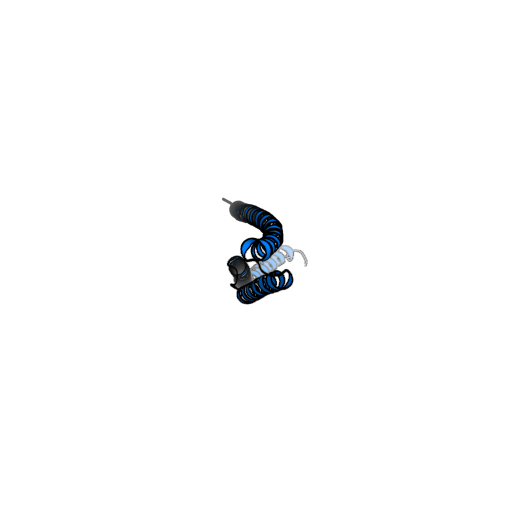ARG A 1 142 ? -53.545 -22.634 59.486 1.00 56.50 142 ARG A CA 1
ATOM 1069 C C . ARG A 1 142 ? -54.994 -23.002 59.128 1.00 56.50 142 ARG A C 1
ATOM 1071 O O . ARG A 1 142 ? -55.917 -22.619 59.841 1.00 56.50 142 ARG A O 1
ATOM 1078 N N . LYS A 1 143 ? -55.204 -23.738 58.033 1.00 51.62 143 LYS A N 1
ATOM 1079 C CA . LYS A 1 143 ? -56.486 -24.371 57.678 1.00 51.62 143 LYS A CA 1
ATOM 1080 C C . LYS A 1 143 ? -56.239 -25.810 57.226 1.00 51.62 143 LYS A C 1
ATOM 1082 O O . LYS A 1 143 ? -56.060 -26.063 56.040 1.00 51.62 143 LYS A O 1
ATOM 1087 N N . GLY A 1 144 ? -56.235 -26.740 58.175 1.00 51.59 144 GLY A N 1
ATOM 1088 C CA . GLY A 1 144 ? -56.200 -28.170 57.884 1.00 51.59 144 GLY A CA 1
ATOM 1089 C C . GLY A 1 144 ? -55.818 -29.006 59.099 1.00 51.59 144 GLY A C 1
ATOM 1090 O O . GLY A 1 144 ? -54.638 -29.299 59.257 1.00 51.59 144 GLY A O 1
ATOM 1091 N N . ILE A 1 145 ? -56.856 -29.426 59.839 1.00 38.84 145 ILE A N 1
ATOM 1092 C CA . ILE A 1 145 ? -56.897 -30.293 61.037 1.00 38.84 145 ILE A CA 1
ATOM 1093 C C . ILE A 1 145 ? -56.702 -29.552 62.362 1.00 38.84 145 ILE A C 1
ATOM 1095 O O . ILE A 1 145 ? -55.588 -29.063 62.640 1.00 38.84 145 ILE A O 1
#

Foldseek 3Di:
DDPVVVVVVVVVVVVVVVVVVVVVVVVVVVVVVVCVVVVVVCVVVVLVVQLCCCCPPVVDDNVRSVVVSVVVVVVVVVVCVVVVVPPPPDVVNVVVVVVVVVVVVVVVVVVVVVVVVCVVCVVVVVVVVVVVVVVVCVVPVPPDD

Solvent-accessible surface area (backbone atoms only — not comparable to full-atom values): 7901 Å² total; per-residue (Å²): 134,59,71,67,58,57,54,50,53,51,54,52,51,52,50,51,54,53,50,57,51,50,52,53,50,52,52,50,50,54,53,49,52,50,48,50,54,53,47,54,52,47,52,55,52,47,51,54,48,50,33,49,43,31,34,72,73,71,64,35,51,74,67,53,16,51,52,52,46,50,52,52,51,52,52,50,52,52,51,52,50,58,56,64,69,55,76,72,80,44,71,66,57,52,49,52,49,50,52,52,51,48,54,52,49,50,51,51,49,52,49,50,50,49,50,50,50,46,59,59,45,42,63,54,43,52,51,50,50,49,52,51,51,52,50,52,45,60,68,62,62,75,75,79,135